Protein AF-A0A959DLE9-F1 (afdb_monomer_lite)

pLDDT: mean 71.94, std 18.31, range [32.47, 93.56]

Secondary structure (DSSP, 8-state):
---GGG-BHHHHS-HHHHTTS-HHHHTSBHHHHHHHHHH-PPPPTT--HHHHHHHHHHHHHHHHSSS--STTS-HHHHHHHHTT--

Foldseek 3Di:
DPPLQQQFLLNQDDPVCPVVADPLRRRHRPVLLLCCQPVVDDHPPSADPVNNVVSNVVVVVCVPPPPVPDSPDDPVRNVVVVVVVD

Radius of gyration: 12.77 Å; chains: 1; bounding box: 29×30×34 Å

Sequence (86 aa):
MADLSNMTIGDVVPADLKGQFSANVLNTTIKVARDIVKFDMPPPSNLSASDVAELEKLYSMYQDNQNKAYWHKSEAENEAYWNKNS

Structure (mmCIF, N/CA/C/O backbone):
data_AF-A0A959DLE9-F1
#
_entry.id   AF-A0A959DLE9-F1
#
loop_
_atom_site.group_PDB
_atom_site.id
_atom_site.type_symbol
_atom_site.label_atom_id
_atom_site.label_alt_id
_atom_site.label_comp_id
_atom_site.label_asym_id
_atom_site.label_entity_id
_atom_site.label_seq_id
_atom_site.pdbx_PDB_ins_code
_atom_site.Cartn_x
_atom_site.Cartn_y
_atom_site.Cartn_z
_atom_site.occupancy
_atom_site.B_iso_or_equiv
_atom_site.auth_seq_id
_atom_site.auth_comp_id
_atom_site.auth_asym_id
_atom_site.auth_atom_id
_atom_site.pdbx_PDB_model_num
ATOM 1 N N . MET A 1 1 ? 11.761 7.078 -19.515 1.00 41.94 1 MET A N 1
ATOM 2 C CA . MET A 1 1 ? 11.590 6.556 -18.146 1.00 41.94 1 MET A CA 1
ATOM 3 C C . MET A 1 1 ? 10.360 7.230 -17.578 1.00 41.94 1 MET A C 1
ATOM 5 O O . MET A 1 1 ? 10.359 8.452 -17.497 1.00 41.94 1 MET A O 1
ATOM 9 N N . ALA A 1 2 ? 9.284 6.483 -17.326 1.00 43.09 2 ALA A N 1
ATOM 10 C CA . ALA A 1 2 ? 8.152 7.034 -16.589 1.00 43.09 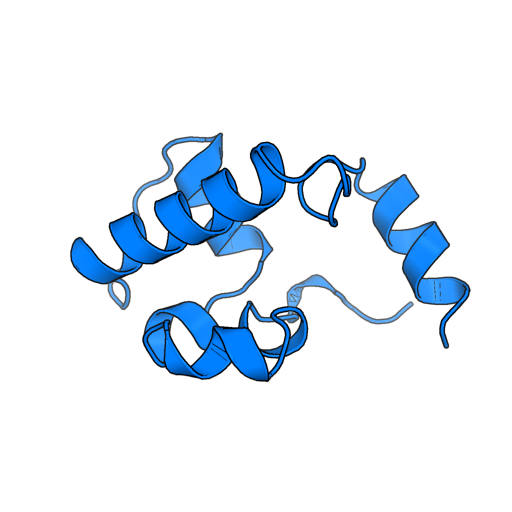2 ALA A CA 1
ATOM 11 C C . ALA A 1 2 ? 8.596 7.203 -15.134 1.00 43.09 2 ALA A C 1
ATOM 13 O O . ALA A 1 2 ? 9.151 6.272 -14.557 1.00 43.09 2 ALA A O 1
ATOM 14 N N . ASP A 1 3 ? 8.419 8.395 -14.576 1.00 52.78 3 ASP A N 1
ATOM 15 C CA . ASP A 1 3 ? 8.740 8.675 -13.181 1.00 52.78 3 ASP A CA 1
ATOM 16 C C . ASP A 1 3 ? 7.718 7.963 -12.282 1.00 52.78 3 ASP A C 1
ATOM 18 O O . ASP A 1 3 ? 6.612 8.449 -12.039 1.00 52.78 3 ASP A O 1
ATOM 22 N N . LEU A 1 4 ? 8.076 6.754 -11.842 1.00 53.44 4 LEU A N 1
ATOM 23 C CA . LEU A 1 4 ? 7.228 5.884 -11.021 1.00 53.44 4 LEU A CA 1
ATOM 24 C C . LEU A 1 4 ? 7.064 6.411 -9.586 1.00 53.44 4 LEU A C 1
ATOM 26 O O . LEU A 1 4 ? 6.246 5.884 -8.832 1.00 53.44 4 LEU A O 1
ATOM 30 N N . SER A 1 5 ? 7.792 7.472 -9.215 1.00 56.84 5 SER A N 1
ATOM 31 C CA . SER A 1 5 ? 7.704 8.130 -7.904 1.00 56.84 5 SER A CA 1
ATOM 32 C C . SER A 1 5 ? 6.296 8.650 -7.590 1.00 56.84 5 SER A C 1
ATOM 34 O O . SER A 1 5 ? 5.971 8.852 -6.420 1.00 56.84 5 SER A O 1
ATOM 36 N N . ASN A 1 6 ? 5.463 8.826 -8.624 1.00 68.25 6 ASN A N 1
ATOM 37 C CA . ASN A 1 6 ? 4.103 9.353 -8.525 1.00 68.25 6 ASN A CA 1
ATOM 38 C C . ASN A 1 6 ? 2.998 8.295 -8.683 1.00 68.25 6 ASN A C 1
ATOM 40 O O . ASN A 1 6 ? 1.827 8.659 -8.625 1.00 68.25 6 ASN A O 1
ATOM 44 N N . MET A 1 7 ? 3.327 7.010 -8.875 1.00 78.88 7 MET A N 1
ATOM 45 C CA . MET A 1 7 ? 2.294 5.971 -8.944 1.00 78.88 7 MET A CA 1
ATOM 46 C C . MET A 1 7 ? 1.660 5.739 -7.575 1.00 78.88 7 MET A C 1
ATOM 48 O O . MET A 1 7 ? 2.348 5.565 -6.559 1.00 78.88 7 MET A O 1
ATOM 52 N N . THR A 1 8 ? 0.336 5.694 -7.571 1.00 87.9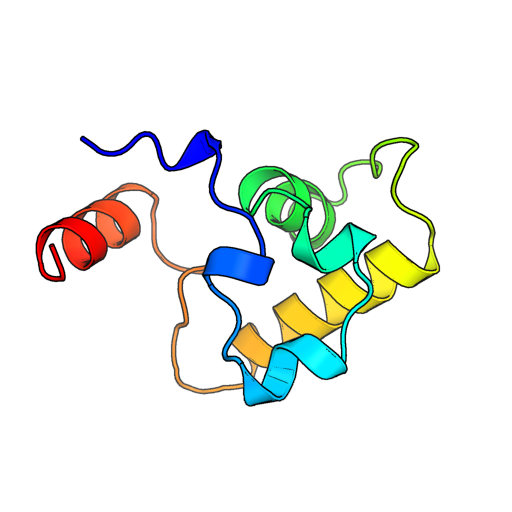4 8 THR A N 1
ATOM 53 C CA . THR A 1 8 ? -0.477 5.455 -6.386 1.00 87.94 8 THR A CA 1
ATOM 54 C C . THR A 1 8 ? -0.867 3.986 -6.259 1.00 87.94 8 THR A C 1
ATOM 56 O O . THR A 1 8 ? -0.776 3.205 -7.209 1.00 87.94 8 THR A O 1
ATOM 59 N N . ILE A 1 9 ? -1.331 3.589 -5.076 1.00 86.88 9 ILE A N 1
ATOM 60 C CA . ILE A 1 9 ? -1.929 2.268 -4.851 1.00 86.88 9 ILE A CA 1
ATOM 61 C C . ILE A 1 9 ? -3.095 2.026 -5.819 1.00 86.88 9 ILE A C 1
ATOM 63 O O . ILE A 1 9 ? -3.224 0.942 -6.383 1.00 86.88 9 ILE A O 1
ATOM 67 N N . GLY A 1 10 ? -3.914 3.045 -6.069 1.00 84.94 10 GLY A N 1
ATOM 68 C CA . GLY A 1 10 ? -5.047 2.999 -6.983 1.00 84.94 10 GLY A CA 1
ATOM 69 C C . GLY A 1 10 ? -4.649 2.755 -8.435 1.00 84.94 10 GLY A C 1
ATOM 70 O O . GLY A 1 10 ? -5.450 2.201 -9.183 1.00 84.94 10 GLY A O 1
ATOM 71 N N . ASP A 1 11 ? -3.425 3.087 -8.836 1.00 83.75 11 ASP A N 1
ATOM 72 C CA . ASP A 1 11 ? -2.940 2.808 -10.191 1.00 83.75 11 ASP A CA 1
ATOM 73 C C . ASP A 1 11 ? -2.573 1.332 -10.385 1.00 83.75 11 ASP A C 1
ATOM 75 O O . ASP A 1 11 ? -2.663 0.814 -11.497 1.00 83.75 11 ASP A O 1
ATOM 79 N N . VAL A 1 12 ? -2.187 0.640 -9.308 1.00 73.44 12 VAL A N 1
ATOM 80 C CA . VAL A 1 12 ? -1.647 -0.731 -9.372 1.00 73.44 12 VAL A CA 1
ATOM 81 C C . VAL A 1 12 ? -2.572 -1.801 -8.803 1.00 73.44 12 VAL A C 1
ATOM 83 O O . VAL A 1 12 ? -2.435 -2.972 -9.154 1.00 73.44 12 VAL A O 1
ATOM 86 N N . VAL A 1 13 ? -3.509 -1.433 -7.929 1.00 78.19 13 VAL A N 1
ATOM 87 C CA . VAL A 1 13 ? -4.466 -2.379 -7.347 1.00 78.19 13 VAL A CA 1
ATOM 88 C C . VAL A 1 13 ? -5.519 -2.773 -8.393 1.00 78.19 13 VAL A C 1
ATOM 90 O O . VAL A 1 13 ? -6.118 -1.890 -9.017 1.00 78.19 13 VAL A O 1
ATOM 93 N N . PRO A 1 14 ? -5.794 -4.081 -8.569 1.00 75.94 14 PRO A N 1
ATOM 94 C CA . PRO A 1 14 ? -6.869 -4.576 -9.426 1.00 75.94 14 PRO A CA 1
ATOM 95 C C . PRO A 1 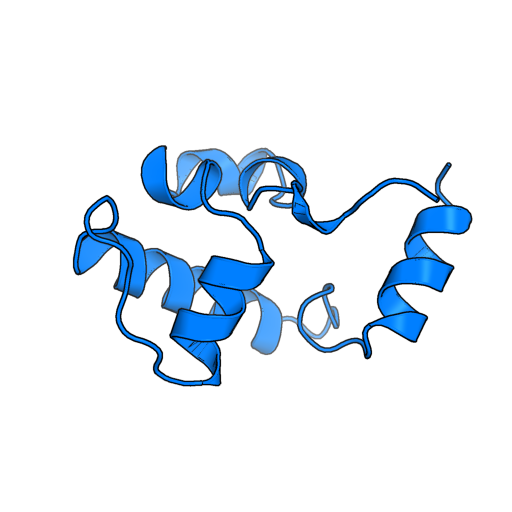14 ? -8.228 -3.932 -9.118 1.00 75.94 14 PRO A C 1
ATOM 97 O O . PRO A 1 14 ? -8.557 -3.668 -7.962 1.00 75.94 14 PRO A O 1
ATOM 100 N N . ALA A 1 15 ? -9.036 -3.670 -10.149 1.00 80.38 15 ALA A N 1
ATOM 101 C CA . ALA A 1 15 ? -10.299 -2.936 -10.012 1.00 80.38 15 ALA A CA 1
ATOM 102 C C . ALA A 1 15 ? -11.296 -3.594 -9.036 1.00 80.38 15 ALA A C 1
ATOM 104 O O . ALA A 1 15 ? -12.006 -2.895 -8.318 1.00 80.38 15 ALA A O 1
ATOM 105 N N . ASP A 1 16 ? -11.303 -4.923 -8.973 1.00 80.00 16 ASP A N 1
ATOM 106 C CA . ASP A 1 16 ? -12.087 -5.754 -8.053 1.00 80.00 16 ASP A CA 1
ATOM 107 C C . ASP A 1 16 ? -11.670 -5.600 -6.580 1.00 80.00 16 ASP A C 1
ATOM 109 O O . ASP A 1 16 ? -12.480 -5.805 -5.674 1.00 80.00 16 ASP A O 1
ATOM 113 N N . LEU A 1 17 ? -10.428 -5.181 -6.330 1.00 78.06 17 LEU A N 1
ATOM 114 C CA . LEU A 1 17 ? -9.912 -4.915 -4.991 1.00 78.06 17 LEU A CA 1
ATOM 115 C C . LEU A 1 17 ? -10.023 -3.436 -4.597 1.00 78.06 17 LEU A C 1
ATOM 117 O O . LEU A 1 17 ? -10.074 -3.140 -3.406 1.00 78.06 17 LEU A O 1
ATOM 121 N N . LYS A 1 18 ? -10.125 -2.500 -5.555 1.00 84.69 18 LYS A N 1
ATOM 122 C CA . LYS A 1 18 ? -10.212 -1.052 -5.264 1.00 84.69 18 LYS A CA 1
ATOM 123 C C . LYS A 1 18 ? -11.372 -0.694 -4.335 1.00 84.69 18 LYS A C 1
ATOM 125 O O . LYS A 1 18 ? -11.211 0.157 -3.474 1.00 84.69 18 LYS A O 1
ATOM 130 N N . GLY A 1 19 ? -12.516 -1.368 -4.465 1.00 87.25 19 GLY A N 1
ATOM 131 C CA . GLY A 1 19 ? -13.682 -1.137 -3.603 1.00 87.25 19 GLY A CA 1
ATOM 132 C C . GLY A 1 19 ? -13.493 -1.549 -2.137 1.00 87.25 19 GLY A C 1
ATOM 133 O O . GLY A 1 19 ? -14.373 -1.288 -1.323 1.00 87.25 19 GLY A O 1
ATOM 134 N N . GLN A 1 20 ? -12.379 -2.204 -1.799 1.00 87.50 20 GLN A N 1
ATOM 135 C CA . GLN A 1 20 ? -12.072 -2.674 -0.446 1.00 87.50 20 GLN A CA 1
ATOM 136 C C . GLN A 1 20 ? -11.176 -1.714 0.344 1.00 87.50 20 GLN A C 1
ATOM 138 O O . GLN A 1 20 ? -10.937 -1.971 1.522 1.00 87.50 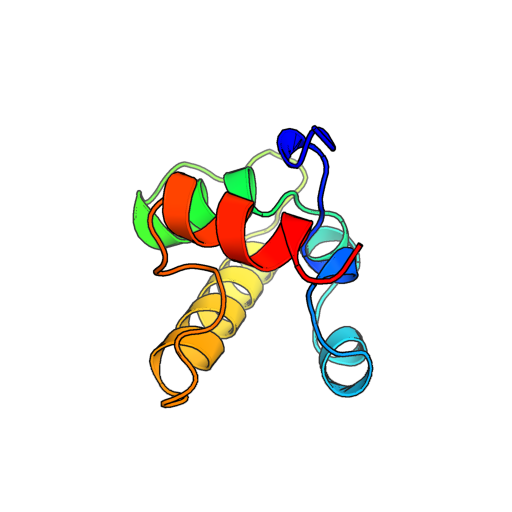20 GLN A O 1
ATOM 143 N N . PHE A 1 21 ? -10.672 -0.655 -0.296 1.00 89.88 21 PHE A N 1
ATOM 144 C CA . PHE A 1 21 ? -9.719 0.284 0.288 1.00 89.88 21 PHE A CA 1
ATOM 145 C C . PHE A 1 21 ? -10.255 1.714 0.252 1.00 89.88 21 PHE A C 1
ATOM 147 O O . PHE A 1 21 ? -11.019 2.095 -0.640 1.00 89.88 21 PHE A O 1
ATOM 154 N N . SER A 1 22 ? -9.830 2.518 1.219 1.00 93.56 22 SER A N 1
ATOM 155 C CA . SER A 1 22 ? -10.193 3.923 1.321 1.00 93.56 22 SER A CA 1
ATOM 156 C C . SER A 1 22 ? -9.597 4.743 0.169 1.00 93.56 22 SER A C 1
ATOM 158 O O . SER A 1 22 ? -8.555 4.417 -0.405 1.00 93.56 22 SER A O 1
ATOM 160 N N . ALA A 1 23 ? -10.226 5.875 -0.155 1.00 92.88 23 ALA A N 1
ATOM 161 C CA . ALA A 1 23 ? -9.682 6.799 -1.150 1.00 92.88 23 ALA A CA 1
ATOM 162 C C . ALA A 1 23 ? -8.300 7.350 -0.746 1.00 92.88 23 ALA A C 1
ATOM 164 O O . ALA A 1 23 ? -7.474 7.622 -1.615 1.00 92.88 23 ALA A O 1
ATOM 165 N N . ASN A 1 24 ? -8.026 7.489 0.556 1.00 93.56 24 ASN A N 1
ATOM 166 C CA . ASN A 1 24 ? -6.723 7.936 1.052 1.00 93.56 24 ASN A CA 1
ATOM 167 C C . ASN A 1 24 ? -5.645 6.887 0.766 1.00 93.56 24 ASN A C 1
ATOM 169 O O . ASN A 1 24 ? -4.573 7.222 0.260 1.00 93.56 24 ASN A O 1
ATOM 173 N N . VAL A 1 25 ? -5.954 5.613 1.018 1.00 91.69 25 VAL A N 1
ATOM 174 C CA . VAL A 1 25 ? -5.078 4.480 0.706 1.00 91.69 25 VAL A CA 1
ATOM 175 C C . VAL A 1 25 ? -4.833 4.393 -0.795 1.00 91.69 25 VAL A C 1
ATOM 177 O O . VAL A 1 25 ? -3.682 4.360 -1.222 1.00 91.69 25 VAL A O 1
ATOM 180 N N . LEU A 1 26 ? -5.893 4.440 -1.608 1.00 91.19 26 LEU A N 1
ATOM 181 C CA . LEU A 1 26 ? -5.779 4.377 -3.067 1.00 91.19 26 LEU A CA 1
ATOM 182 C C . LEU A 1 26 ? -4.963 5.542 -3.644 1.00 91.19 26 LEU A C 1
ATOM 184 O O . LEU A 1 26 ? -4.219 5.326 -4.589 1.00 91.19 26 LEU A O 1
ATOM 188 N N . ASN A 1 27 ? -5.038 6.743 -3.071 1.00 92.06 27 ASN A N 1
ATOM 189 C CA . ASN A 1 27 ? -4.256 7.901 -3.522 1.00 92.06 27 ASN A CA 1
ATOM 190 C C . ASN A 1 27 ? -2.848 7.986 -2.901 1.00 92.06 27 ASN A C 1
ATOM 192 O O . ASN A 1 27 ? -2.089 8.902 -3.219 1.00 92.06 27 ASN A O 1
ATOM 196 N N . THR A 1 28 ? -2.476 7.063 -2.011 1.00 89.12 28 THR A N 1
ATOM 197 C CA . THR A 1 28 ? -1.133 7.027 -1.417 1.00 89.12 28 THR A CA 1
ATOM 198 C C . THR A 1 28 ? -0.128 6.516 -2.439 1.00 89.12 28 THR A C 1
ATOM 200 O O . THR A 1 28 ? -0.412 5.577 -3.180 1.00 89.12 28 THR A O 1
ATOM 203 N N . THR A 1 29 ? 1.065 7.113 -2.495 1.00 87.31 29 THR A N 1
ATOM 204 C CA . THR A 1 29 ? 2.114 6.605 -3.383 1.00 87.31 29 THR A CA 1
ATOM 205 C C . THR A 1 29 ? 2.647 5.274 -2.875 1.00 87.31 29 THR A C 1
ATOM 207 O O . THR A 1 29 ? 2.761 5.035 -1.671 1.00 87.31 29 THR A O 1
ATOM 210 N N . ILE A 1 30 ? 3.037 4.402 -3.800 1.00 81.69 30 ILE A N 1
ATOM 211 C CA . ILE A 1 30 ? 3.552 3.066 -3.464 1.00 81.69 30 ILE A CA 1
ATOM 212 C C . ILE A 1 30 ? 4.796 3.183 -2.567 1.00 81.69 30 ILE A C 1
ATOM 214 O O . ILE A 1 30 ? 4.969 2.398 -1.637 1.00 81.69 30 ILE A O 1
ATOM 218 N N . LYS A 1 31 ? 5.630 4.208 -2.787 1.00 81.56 31 LYS A N 1
ATOM 219 C CA . LYS A 1 31 ? 6.790 4.502 -1.940 1.00 81.56 31 LYS A CA 1
ATOM 220 C C . LYS A 1 31 ? 6.387 4.770 -0.489 1.00 81.56 31 LYS A C 1
ATOM 222 O O . LYS A 1 31 ? 6.924 4.121 0.400 1.00 81.56 31 LYS A O 1
ATOM 227 N N . VAL A 1 32 ? 5.437 5.680 -0.260 1.00 85.44 32 VAL A N 1
ATOM 228 C CA . VAL A 1 32 ? 4.966 6.021 1.094 1.00 85.44 32 VAL A CA 1
ATOM 229 C C . VAL A 1 32 ? 4.366 4.798 1.772 1.00 85.44 32 VAL A C 1
ATOM 231 O O . VAL A 1 32 ? 4.727 4.489 2.901 1.00 85.44 32 VAL A O 1
ATOM 234 N N . ALA A 1 33 ? 3.508 4.064 1.064 1.00 85.25 33 ALA A N 1
ATOM 235 C CA . ALA A 1 33 ? 2.914 2.846 1.589 1.00 85.25 33 ALA A CA 1
ATOM 236 C C . ALA A 1 33 ? 3.978 1.828 2.019 1.00 85.25 33 ALA A C 1
ATOM 238 O O . ALA A 1 33 ? 3.950 1.359 3.152 1.00 85.25 33 ALA A O 1
ATOM 239 N N . ARG A 1 34 ? 4.953 1.534 1.146 1.00 82.19 34 ARG A N 1
ATOM 240 C CA . ARG A 1 34 ? 6.070 0.624 1.439 1.00 82.19 34 ARG A CA 1
ATOM 241 C C . ARG A 1 34 ? 6.864 1.092 2.650 1.00 82.19 34 ARG A C 1
ATOM 243 O O . ARG A 1 34 ? 7.221 0.273 3.489 1.00 82.19 34 ARG A O 1
ATOM 250 N N . ASP A 1 35 ? 7.174 2.380 2.709 1.00 81.38 35 ASP A N 1
ATOM 251 C CA . ASP A 1 35 ? 7.997 2.934 3.772 1.00 81.38 35 ASP A CA 1
ATOM 252 C C . ASP A 1 35 ? 7.297 2.814 5.140 1.00 81.38 35 ASP A C 1
ATOM 254 O O . ASP A 1 35 ? 7.945 2.473 6.129 1.00 81.38 35 ASP A O 1
ATOM 258 N N . ILE A 1 36 ? 5.968 2.957 5.178 1.00 82.94 36 ILE A N 1
ATOM 259 C CA . ILE A 1 36 ? 5.148 2.701 6.372 1.00 82.94 36 ILE A CA 1
ATOM 260 C C . ILE A 1 36 ? 5.151 1.210 6.735 1.00 82.94 36 ILE A C 1
ATOM 262 O O . ILE A 1 36 ? 5.544 0.862 7.841 1.00 82.94 36 ILE A O 1
ATOM 266 N N . VAL A 1 37 ? 4.761 0.316 5.816 1.00 82.62 37 VAL A N 1
ATOM 267 C CA . VAL A 1 37 ? 4.525 -1.109 6.149 1.00 82.62 37 VAL A CA 1
ATOM 268 C C . VAL A 1 37 ? 5.784 -1.971 6.272 1.00 82.62 37 VAL A C 1
ATOM 270 O O . VAL A 1 37 ? 5.734 -3.048 6.860 1.00 82.62 37 VAL A O 1
ATOM 273 N N . LYS A 1 38 ? 6.909 -1.564 5.671 1.00 78.00 38 LYS A N 1
ATOM 274 C CA . LYS A 1 38 ? 8.158 -2.349 5.669 1.00 78.00 38 LYS A CA 1
ATOM 275 C C . LYS A 1 38 ? 9.218 -1.789 6.609 1.00 78.00 38 LYS A C 1
ATOM 277 O O . LYS A 1 38 ? 10.041 -2.554 7.106 1.00 78.00 38 LYS A O 1
ATOM 282 N N . PHE A 1 39 ? 9.259 -0.469 6.768 1.00 76.19 39 PHE A N 1
ATOM 283 C CA . PHE A 1 39 ? 10.285 0.215 7.555 1.00 76.19 39 PHE A CA 1
ATOM 284 C C . PHE A 1 39 ? 9.715 0.879 8.814 1.00 76.19 39 PHE A C 1
ATOM 286 O O . PHE A 1 39 ? 10.436 1.645 9.451 1.00 76.19 39 PHE A O 1
ATOM 293 N N . 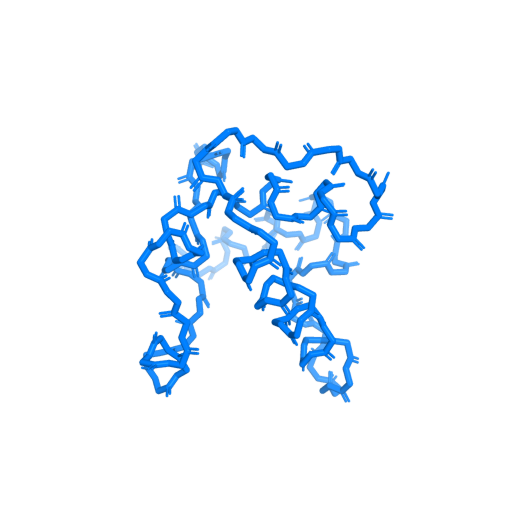ASP A 1 40 ? 8.450 0.605 9.154 1.00 75.12 40 ASP A N 1
ATOM 294 C CA . ASP A 1 40 ? 7.730 1.178 10.296 1.00 75.12 40 ASP A CA 1
ATOM 295 C C . ASP A 1 40 ? 7.825 2.715 10.352 1.00 75.12 40 ASP A C 1
ATOM 297 O O . ASP A 1 40 ? 7.898 3.323 11.425 1.00 75.12 40 ASP A O 1
ATOM 301 N N . MET A 1 41 ? 7.873 3.375 9.184 1.00 78.25 41 MET A N 1
ATOM 302 C CA . MET A 1 41 ? 7.938 4.835 9.138 1.00 78.25 41 MET A CA 1
ATOM 303 C C . MET A 1 41 ? 6.607 5.445 9.591 1.00 78.25 41 MET A C 1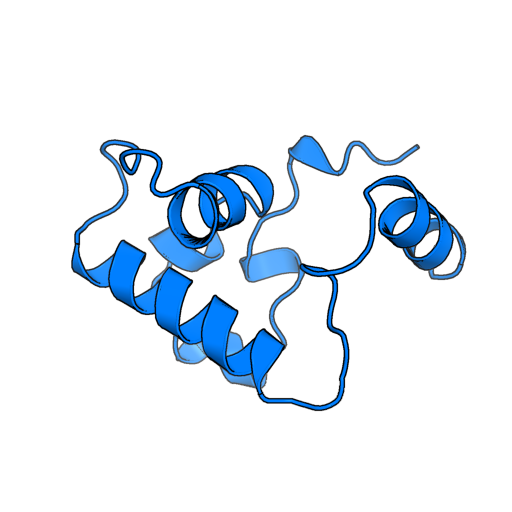
ATOM 305 O O . MET A 1 41 ? 5.540 4.921 9.263 1.00 78.25 41 MET A O 1
ATOM 309 N N . PRO A 1 42 ? 6.644 6.583 10.310 1.00 78.94 42 PRO A N 1
ATOM 310 C CA . PRO A 1 42 ? 5.425 7.241 10.750 1.00 78.94 42 PRO A CA 1
ATOM 311 C C . PRO A 1 42 ? 4.570 7.644 9.538 1.00 78.94 42 PRO A C 1
ATOM 313 O O . PRO A 1 42 ? 5.106 8.208 8.575 1.00 78.94 42 PRO A O 1
ATOM 316 N N . PRO A 1 43 ? 3.250 7.388 9.572 1.00 85.69 43 PRO A N 1
ATOM 317 C CA . PRO A 1 43 ? 2.374 7.765 8.480 1.00 85.69 43 PRO A CA 1
ATOM 318 C C . PRO A 1 43 ? 2.297 9.297 8.352 1.00 85.69 43 PRO A C 1
ATOM 320 O O . PRO A 1 43 ? 2.340 10.013 9.359 1.00 85.69 43 PRO A O 1
ATOM 323 N N . PRO A 1 44 ? 2.165 9.830 7.127 1.00 86.50 44 PRO A N 1
ATOM 324 C CA . PRO A 1 44 ? 1.860 11.237 6.919 1.00 86.50 44 PRO A CA 1
ATOM 325 C C . PRO A 1 44 ? 0.490 11.596 7.515 1.00 86.50 44 PRO A C 1
ATOM 327 O O . PRO A 1 44 ? -0.380 10.746 7.691 1.00 86.50 44 PRO A O 1
ATOM 330 N N . SER A 1 45 ? 0.280 12.882 7.806 1.00 86.44 45 SER A N 1
ATOM 331 C CA . SER A 1 45 ? -0.894 13.373 8.547 1.00 86.44 45 SER A CA 1
ATOM 332 C C . SER A 1 45 ? -2.242 13.139 7.858 1.00 86.44 45 SER A C 1
ATOM 334 O O . SER A 1 45 ? -3.283 13.238 8.503 1.00 86.44 45 SER A O 1
ATOM 336 N N . ASN A 1 46 ? -2.238 12.845 6.558 1.00 87.31 46 ASN A N 1
ATOM 337 C CA . ASN A 1 46 ? -3.427 12.505 5.784 1.00 87.31 46 ASN A CA 1
ATOM 338 C C . ASN A 1 46 ? -3.822 11.021 5.886 1.00 87.31 46 ASN A C 1
ATOM 340 O O . ASN A 1 46 ? -4.864 10.659 5.343 1.00 87.31 46 ASN A O 1
ATOM 344 N N . LEU A 1 47 ? -3.016 10.177 6.542 1.00 89.75 47 LEU A N 1
ATOM 345 C CA . LEU A 1 47 ? -3.320 8.769 6.783 1.00 89.75 47 LEU A CA 1
ATOM 346 C C . LEU A 1 47 ? -3.686 8.535 8.246 1.00 89.75 47 LEU A C 1
ATOM 348 O O . LEU A 1 47 ? -2.938 8.857 9.169 1.00 89.75 47 LEU A O 1
ATOM 352 N N . SER A 1 48 ? -4.863 7.957 8.448 1.00 93.25 48 SER A N 1
ATOM 353 C CA . SER A 1 48 ? -5.338 7.524 9.756 1.00 93.25 48 SER A CA 1
ATOM 354 C C . SER A 1 48 ? -4.763 6.157 10.136 1.00 93.25 48 SER A C 1
ATOM 356 O O . SER A 1 48 ? -4.249 5.422 9.296 1.00 93.25 48 SER A O 1
ATOM 358 N N . ALA A 1 49 ? -4.918 5.758 11.402 1.00 89.75 49 ALA A N 1
ATOM 359 C CA . ALA A 1 49 ? -4.560 4.404 11.833 1.00 89.75 49 ALA A CA 1
ATOM 360 C C . ALA A 1 49 ? -5.333 3.310 11.063 1.00 89.75 49 ALA A C 1
ATOM 362 O O . ALA A 1 49 ? -4.794 2.233 10.827 1.00 89.75 49 ALA A O 1
ATOM 363 N N . SER A 1 50 ? -6.571 3.595 10.633 1.00 91.94 50 SER A N 1
ATOM 364 C CA . SER A 1 50 ? -7.351 2.682 9.785 1.00 91.94 50 SER A CA 1
ATOM 365 C C . SER A 1 50 ? -6.739 2.551 8.390 1.00 91.94 50 SER A C 1
ATOM 367 O O . SER A 1 50 ? -6.640 1.444 7.874 1.00 91.94 50 SER A O 1
ATOM 369 N N . ASP A 1 51 ? -6.276 3.661 7.806 1.00 93.00 51 ASP A N 1
ATOM 370 C CA . ASP A 1 51 ? -5.609 3.644 6.499 1.00 93.00 51 ASP A CA 1
ATOM 371 C C . ASP A 1 51 ? -4.287 2.863 6.561 1.00 93.00 51 ASP A C 1
ATOM 373 O O . ASP A 1 51 ? -3.957 2.122 5.640 1.00 93.00 51 ASP A O 1
ATOM 377 N N . VAL A 1 52 ? -3.542 2.975 7.666 1.00 88.94 52 VAL A N 1
ATOM 378 C CA . VAL A 1 52 ? -2.320 2.181 7.881 1.00 88.94 52 VAL A CA 1
ATOM 379 C C . VAL A 1 52 ? -2.640 0.688 7.962 1.00 88.94 52 VAL A C 1
ATOM 381 O O . VAL A 1 52 ? -2.001 -0.097 7.269 1.00 88.94 52 VAL A O 1
ATOM 384 N N . ALA A 1 53 ? -3.669 0.293 8.715 1.00 90.06 53 ALA A N 1
ATOM 385 C CA . ALA A 1 53 ? -4.096 -1.107 8.783 1.00 90.06 53 ALA A CA 1
ATOM 386 C C . ALA A 1 53 ? -4.547 -1.653 7.412 1.00 90.06 53 ALA A C 1
ATOM 388 O O . ALA A 1 53 ? -4.318 -2.818 7.083 1.00 90.06 53 ALA A O 1
ATOM 389 N N . GLU A 1 54 ? -5.168 -0.817 6.578 1.00 90.94 54 GLU A N 1
ATOM 390 C CA . GLU A 1 54 ? -5.506 -1.165 5.195 1.00 90.94 54 GLU A CA 1
ATOM 391 C C . GLU A 1 54 ? -4.262 -1.348 4.313 1.00 90.94 54 GLU A C 1
ATOM 393 O O . GLU A 1 54 ? -4.218 -2.293 3.521 1.00 90.94 54 GLU A O 1
ATOM 398 N N . LEU A 1 55 ? -3.239 -0.499 4.470 1.00 88.62 55 LEU A N 1
ATOM 399 C CA . LEU A 1 55 ? -1.946 -0.653 3.796 1.00 88.62 55 LEU A CA 1
ATOM 400 C C . LEU A 1 55 ? -1.229 -1.937 4.228 1.00 88.62 55 LEU A C 1
ATOM 402 O O . LEU A 1 55 ? -0.698 -2.650 3.377 1.00 88.62 55 LEU A O 1
ATOM 406 N N . GLU A 1 56 ? -1.246 -2.262 5.521 1.00 86.56 56 GLU A N 1
ATOM 407 C CA . GLU A 1 56 ? -0.695 -3.511 6.061 1.00 86.56 56 GLU A CA 1
ATOM 408 C C . GLU A 1 56 ? -1.424 -4.726 5.489 1.00 86.56 56 GLU A C 1
ATOM 410 O O . GLU A 1 56 ? -0.786 -5.648 4.983 1.00 86.56 56 GLU A O 1
ATOM 415 N N . LYS A 1 57 ? -2.763 -4.706 5.475 1.00 86.31 57 LYS A N 1
ATOM 416 C CA . LYS A 1 57 ? -3.578 -5.764 4.865 1.00 86.31 57 LYS A CA 1
ATOM 417 C C . LYS A 1 57 ? -3.252 -5.936 3.384 1.00 86.31 57 LYS A C 1
ATOM 419 O O . LYS A 1 57 ? -3.082 -7.063 2.920 1.00 86.31 57 LYS A O 1
ATOM 424 N N . LEU A 1 58 ? -3.166 -4.833 2.645 1.00 81.81 58 LEU A N 1
ATOM 425 C CA . LEU A 1 58 ? -2.798 -4.830 1.234 1.00 81.81 58 LEU A CA 1
ATOM 426 C C . LEU A 1 58 ? -1.412 -5.457 1.034 1.00 81.81 58 LEU A C 1
ATOM 428 O O . LEU A 1 58 ? -1.245 -6.319 0.173 1.00 81.81 58 LEU A O 1
ATOM 432 N N . TYR A 1 59 ? -0.445 -5.090 1.872 1.00 78.62 59 TYR A N 1
ATOM 433 C CA . TYR A 1 59 ? 0.896 -5.660 1.855 1.00 78.62 59 TYR A CA 1
ATOM 434 C C . TYR A 1 59 ? 0.893 -7.167 2.164 1.00 78.62 59 TYR A C 1
ATOM 436 O O . TYR A 1 59 ? 1.484 -7.933 1.404 1.00 78.62 59 TYR A O 1
ATOM 444 N N . SER A 1 60 ? 0.166 -7.627 3.188 1.00 75.75 60 SER A N 1
ATOM 445 C CA . SER A 1 60 ? 0.022 -9.056 3.518 1.00 75.75 60 SER A CA 1
ATOM 446 C C . SER A 1 60 ? -0.650 -9.863 2.402 1.00 75.75 60 SER A C 1
ATOM 448 O O . SER A 1 60 ? -0.174 -10.941 2.057 1.00 75.75 60 SER A O 1
ATOM 450 N N . MET A 1 61 ? -1.699 -9.331 1.762 1.00 73.56 61 MET A N 1
ATOM 451 C CA . MET A 1 61 ? -2.354 -9.976 0.611 1.00 73.56 61 MET A CA 1
ATOM 452 C C . MET A 1 61 ? -1.393 -10.188 -0.569 1.00 73.56 61 MET A C 1
ATOM 454 O O . MET A 1 61 ? -1.519 -11.173 -1.302 1.00 73.56 61 MET A O 1
ATOM 458 N N . TYR A 1 62 ? -0.440 -9.272 -0.758 1.00 68.88 62 TYR A N 1
ATOM 459 C CA . TYR A 1 62 ? 0.611 -9.399 -1.767 1.00 68.88 62 TYR A CA 1
ATOM 460 C C . TYR A 1 62 ? 1.770 -10.312 -1.337 1.00 68.88 62 TYR A C 1
ATOM 462 O O . TYR A 1 62 ? 2.455 -10.836 -2.214 1.00 68.88 62 TYR A O 1
ATOM 470 N N . GLN A 1 63 ? 1.985 -10.531 -0.034 1.00 62.69 63 GLN A N 1
ATOM 471 C CA . GLN A 1 63 ? 2.963 -11.502 0.477 1.00 62.69 63 GLN A CA 1
ATOM 472 C C . GLN A 1 63 ? 2.476 -12.952 0.373 1.00 62.69 63 GLN A C 1
ATOM 474 O O . GLN A 1 63 ? 3.240 -13.820 -0.049 1.00 62.69 63 GLN A O 1
ATOM 479 N N . ASP A 1 64 ? 1.220 -13.211 0.751 1.00 57.22 64 ASP A N 1
ATOM 480 C CA . ASP A 1 64 ? 0.668 -14.571 0.869 1.00 57.22 64 ASP A CA 1
ATOM 481 C C . ASP A 1 64 ? 0.286 -15.192 -0.481 1.00 57.22 64 ASP A C 1
ATOM 483 O O . ASP A 1 64 ? 0.291 -16.415 -0.649 1.00 57.22 64 ASP A O 1
ATOM 487 N N . ASN A 1 65 ? -0.018 -14.367 -1.484 1.00 52.47 65 ASN A N 1
ATOM 488 C CA . ASN A 1 65 ? -0.197 -14.858 -2.842 1.00 52.47 65 ASN A CA 1
ATOM 489 C C . ASN A 1 65 ? 1.169 -15.222 -3.442 1.00 52.47 65 ASN A C 1
ATOM 491 O O . ASN A 1 65 ? 2.035 -14.371 -3.600 1.00 52.47 65 ASN A O 1
ATOM 495 N N . GLN A 1 66 ? 1.337 -16.465 -3.910 1.00 45.09 66 GLN A N 1
ATOM 496 C CA . GLN A 1 66 ? 2.522 -16.910 -4.671 1.00 45.09 66 GLN A CA 1
ATOM 497 C C . GLN A 1 66 ? 2.817 -16.086 -5.947 1.00 45.09 66 GLN A C 1
ATOM 499 O O . GLN A 1 66 ? 3.844 -16.278 -6.602 1.00 45.09 66 GLN A O 1
ATOM 504 N N . ASN A 1 67 ? 1.954 -15.130 -6.290 1.00 44.94 67 ASN A N 1
ATOM 505 C CA . ASN A 1 67 ? 2.296 -14.006 -7.143 1.00 44.94 67 ASN A CA 1
ATOM 506 C C . ASN A 1 67 ? 3.148 -13.008 -6.358 1.00 44.94 67 ASN A C 1
ATOM 508 O O . ASN A 1 67 ? 2.606 -12.160 -5.657 1.00 44.94 67 ASN A O 1
ATOM 512 N N . LYS A 1 68 ? 4.473 -13.070 -6.557 1.00 46.34 68 LYS A N 1
ATOM 513 C CA . LYS A 1 68 ? 5.459 -12.028 -6.208 1.00 46.34 68 LYS A CA 1
ATOM 514 C C . LYS A 1 68 ? 5.090 -10.695 -6.876 1.00 46.34 68 LYS A C 1
ATOM 516 O O . LYS A 1 68 ? 5.714 -10.265 -7.849 1.00 46.34 68 LYS A O 1
ATOM 521 N N . ALA A 1 69 ? 4.026 -10.070 -6.405 1.00 47.56 69 ALA A N 1
ATOM 522 C CA . ALA A 1 69 ? 3.494 -8.840 -6.937 1.00 47.56 69 ALA A CA 1
ATOM 523 C C . ALA A 1 69 ? 4.387 -7.712 -6.430 1.00 47.56 69 ALA A C 1
ATOM 525 O O . ALA A 1 69 ? 4.423 -7.473 -5.231 1.00 47.56 69 ALA A O 1
ATOM 526 N N . TYR A 1 70 ? 5.117 -7.082 -7.355 1.00 51.12 70 TYR A N 1
ATOM 527 C CA . TYR A 1 70 ? 5.643 -5.705 -7.378 1.00 51.12 70 TYR A CA 1
ATOM 528 C C . TYR A 1 70 ? 6.410 -5.137 -6.155 1.00 51.12 70 TYR A C 1
ATOM 530 O O . TYR A 1 70 ? 7.459 -4.522 -6.312 1.00 51.12 70 TYR A O 1
ATOM 538 N N . TRP A 1 71 ? 5.952 -5.370 -4.933 1.00 48.47 71 TRP A N 1
ATOM 539 C CA . TRP A 1 71 ? 6.479 -4.881 -3.661 1.00 48.47 71 TRP A CA 1
ATOM 540 C C . TRP A 1 71 ? 7.781 -5.567 -3.216 1.00 48.47 71 TRP A C 1
ATOM 542 O O . TRP A 1 71 ? 8.550 -4.994 -2.445 1.00 48.47 71 TRP A O 1
ATOM 552 N N . HIS A 1 72 ? 8.047 -6.779 -3.719 1.00 43.34 72 HIS A N 1
ATOM 553 C CA . HIS A 1 72 ? 9.236 -7.580 -3.387 1.00 43.34 72 HIS A CA 1
ATOM 554 C C . HIS A 1 72 ? 10.359 -7.533 -4.427 1.00 43.34 72 HIS A C 1
ATOM 556 O O . HIS A 1 72 ? 11.436 -8.074 -4.176 1.00 43.34 72 HIS A O 1
ATOM 562 N N . LYS A 1 73 ? 10.126 -6.932 -5.595 1.00 48.81 73 LYS A N 1
ATOM 563 C CA . LYS A 1 73 ? 11.152 -6.810 -6.633 1.00 48.81 73 LYS A CA 1
ATOM 564 C C . LYS A 1 73 ? 12.105 -5.676 -6.273 1.00 48.81 73 LYS A C 1
ATOM 566 O O . LYS A 1 73 ? 11.676 -4.642 -5.761 1.00 48.81 73 LYS A O 1
ATOM 571 N N . SER A 1 74 ? 13.399 -5.872 -6.523 1.00 50.28 74 SER A N 1
ATOM 572 C CA . SER A 1 74 ? 14.352 -4.760 -6.464 1.00 50.28 74 SER A CA 1
ATOM 573 C C . SER A 1 74 ? 13.888 -3.630 -7.399 1.00 50.28 74 SER A C 1
ATOM 575 O O . SER A 1 74 ? 13.183 -3.888 -8.376 1.00 50.28 74 SER A O 1
ATOM 577 N N . GLU A 1 75 ? 14.256 -2.377 -7.118 1.00 49.47 75 GLU A N 1
ATOM 578 C CA . GLU A 1 75 ? 13.864 -1.212 -7.939 1.00 49.47 75 GLU A CA 1
ATOM 579 C C . GLU A 1 75 ? 14.118 -1.455 -9.443 1.00 49.47 75 GLU A C 1
ATOM 581 O O . GLU A 1 75 ? 13.251 -1.194 -10.275 1.00 49.47 75 GLU A O 1
ATOM 586 N N . ALA A 1 76 ? 15.244 -2.103 -9.766 1.00 51.62 76 ALA A N 1
ATOM 587 C CA . ALA A 1 76 ? 15.634 -2.498 -11.119 1.00 51.62 76 ALA A CA 1
ATOM 588 C C . ALA A 1 76 ? 14.739 -3.592 -11.745 1.00 51.62 76 ALA A C 1
ATOM 590 O O . ALA A 1 76 ? 14.449 -3.563 -12.942 1.00 51.62 76 ALA A O 1
ATOM 591 N N . GLU A 1 77 ? 14.279 -4.568 -10.958 1.00 44.84 77 GLU A N 1
ATOM 592 C CA . GLU A 1 77 ? 13.367 -5.619 -11.432 1.00 44.84 77 GLU A CA 1
ATOM 593 C C . GLU A 1 77 ? 11.937 -5.113 -11.634 1.00 44.84 77 GLU A C 1
ATOM 595 O O . GLU A 1 77 ? 11.194 -5.671 -12.450 1.00 44.84 77 GLU A O 1
ATOM 600 N N . ASN A 1 78 ? 11.554 -4.064 -10.905 1.00 51.59 78 ASN A N 1
ATOM 601 C CA . ASN A 1 78 ? 10.330 -3.337 -11.186 1.00 51.59 78 ASN A CA 1
ATOM 602 C C . ASN A 1 78 ? 10.460 -2.617 -12.525 1.00 51.59 78 ASN A C 1
ATOM 604 O O . ASN A 1 78 ? 9.709 -2.944 -13.441 1.00 51.59 78 ASN A O 1
ATOM 608 N N . GLU A 1 79 ? 11.445 -1.735 -12.691 1.00 45.19 79 GLU A N 1
ATOM 609 C CA . GLU A 1 79 ? 11.662 -0.975 -13.935 1.00 45.19 79 GLU A CA 1
ATOM 610 C C . GLU A 1 79 ? 11.651 -1.849 -15.208 1.00 45.19 79 GLU A C 1
ATOM 612 O O . GLU A 1 79 ? 10.997 -1.514 -16.199 1.00 45.19 79 GLU A O 1
ATOM 617 N N . ALA A 1 80 ? 12.314 -3.011 -15.177 1.00 51.78 80 ALA A N 1
ATOM 618 C CA . ALA A 1 80 ? 12.407 -3.922 -16.322 1.00 51.78 80 ALA A CA 1
ATOM 619 C C . ALA A 1 80 ? 11.074 -4.593 -16.712 1.00 51.78 80 ALA A C 1
ATOM 621 O O . ALA A 1 80 ? 10.856 -4.914 -17.882 1.00 51.78 80 ALA A O 1
ATOM 622 N N . TYR A 1 81 ? 10.180 -4.824 -15.750 1.00 45.34 81 TYR A N 1
ATOM 623 C CA . TYR A 1 81 ? 8.851 -5.377 -16.015 1.00 45.34 81 TYR A CA 1
ATOM 624 C C . TYR A 1 81 ? 7.895 -4.310 -16.579 1.00 45.34 81 TYR A C 1
ATOM 626 O O . TYR A 1 81 ? 7.045 -4.630 -17.413 1.00 45.34 81 TYR A O 1
ATOM 634 N N . TRP A 1 82 ? 8.071 -3.041 -16.191 1.00 44.38 82 TRP A N 1
ATOM 635 C CA . TRP A 1 82 ? 7.249 -1.919 -16.666 1.00 44.38 82 TRP A CA 1
ATOM 636 C C . TRP A 1 82 ? 7.596 -1.471 -18.085 1.00 44.38 82 TRP A C 1
ATOM 638 O O . TRP A 1 82 ? 6.683 -1.256 -18.873 1.00 44.38 82 TRP A O 1
ATOM 648 N N . ASN A 1 83 ? 8.877 -1.464 -18.469 1.00 44.03 83 ASN A N 1
ATOM 649 C CA . ASN A 1 83 ? 9.290 -1.200 -19.860 1.00 44.03 83 ASN A CA 1
ATOM 650 C C . ASN A 1 83 ? 8.849 -2.287 -20.861 1.00 44.03 83 ASN A C 1
ATOM 652 O O . ASN A 1 83 ? 8.925 -2.077 -22.067 1.00 44.03 83 ASN A O 1
ATOM 656 N N . LYS A 1 84 ? 8.437 -3.472 -20.389 1.00 40.91 84 LYS A N 1
ATOM 657 C CA . LYS A 1 84 ? 7.924 -4.554 -21.248 1.00 40.91 84 LYS A CA 1
ATOM 658 C C . LYS A 1 84 ? 6.417 -4.483 -21.500 1.00 40.91 84 LYS A C 1
ATOM 660 O O . LYS A 1 84 ? 5.945 -5.175 -22.395 1.00 40.91 84 LYS A O 1
ATOM 665 N N . ASN A 1 85 ? 5.683 -3.705 -20.706 1.00 38.19 85 ASN A N 1
ATOM 666 C CA . ASN A 1 85 ? 4.228 -3.552 -20.814 1.00 38.19 85 ASN A CA 1
ATOM 667 C C . ASN A 1 85 ? 3.821 -2.142 -21.298 1.00 38.19 85 ASN A C 1
ATOM 669 O O . ASN A 1 85 ? 2.661 -1.764 -21.149 1.00 38.19 85 ASN A O 1
ATOM 673 N N . SER A 1 86 ? 4.772 -1.385 -21.863 1.00 32.47 86 SER A N 1
ATOM 674 C CA . SER A 1 86 ? 4.601 -0.076 -22.511 1.00 32.47 86 SER A CA 1
ATOM 675 C C . SER A 1 86 ? 4.780 -0.166 -24.019 1.00 32.47 86 SER A C 1
ATOM 677 O O . SER A 1 86 ? 5.792 -0.790 -24.417 1.00 32.47 86 SER A O 1
#